Protein AF-A0A356KU82-F1 (afdb_monomer_lite)

Foldseek 3Di:
DDPDPPDDDDWDWPDWDADPFAIKTWTPDDPWDADDPNDATDWDDDPNWTFPGWHDDPPTIITDTGHD

pLDDT: mean 90.09, std 12.94, range [40.12, 98.5]

Sequence (68 aa):
MRVAADARFRARLVRAEPDAAGARVVLDRTLFYPTGGGQPTDLGQLGGVEVLEVVEEGEEVVHRLADP

Radius 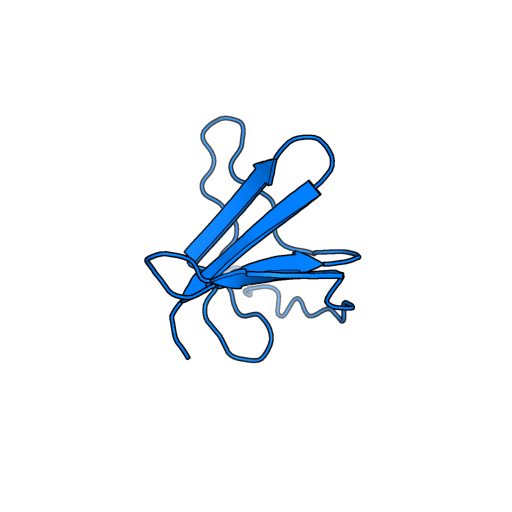of gyration: 12.06 Å; chains: 1; bounding box: 28×23×37 Å

Secondary structure (DSSP, 8-state):
-PPPP-------EEEEEEETTEEEEEESS-SPPPSBTTBPPP-EEETTEEEEEEEEETTEEEEEEE--

Structure (mmCIF, N/CA/C/O backbone):
data_AF-A0A356KU82-F1
#
_entry.id   AF-A0A356KU82-F1
#
loop_
_atom_site.group_PDB
_atom_site.id
_atom_site.type_symbol
_atom_site.label_atom_id
_atom_site.label_alt_id
_atom_site.label_comp_id
_atom_site.label_asym_id
_atom_site.label_entity_id
_atom_site.label_seq_id
_atom_site.pdbx_PDB_ins_code
_atom_site.Cartn_x
_atom_site.Cartn_y
_atom_site.Cartn_z
_atom_site.occupancy
_atom_site.B_iso_or_equiv
_atom_site.auth_seq_id
_atom_site.auth_comp_id
_atom_site.auth_asym_id
_atom_site.auth_atom_id
_atom_site.pdbx_PDB_model_num
ATOM 1 N N . MET A 1 1 ? 13.903 -3.601 -24.615 1.00 40.12 1 MET A N 1
ATOM 2 C CA . MET A 1 1 ? 12.552 -3.120 -24.262 1.00 40.12 1 MET A CA 1
ATOM 3 C C . MET A 1 1 ? 11.872 -4.219 -23.453 1.00 40.12 1 MET A C 1
ATOM 5 O O . MET A 1 1 ? 11.421 -5.190 -24.043 1.00 40.12 1 MET A O 1
ATOM 9 N N . ARG A 1 2 ? 11.934 -4.171 -22.114 1.00 46.50 2 ARG A N 1
ATOM 10 C CA . ARG A 1 2 ? 11.188 -5.123 -21.274 1.00 46.50 2 ARG A CA 1
AT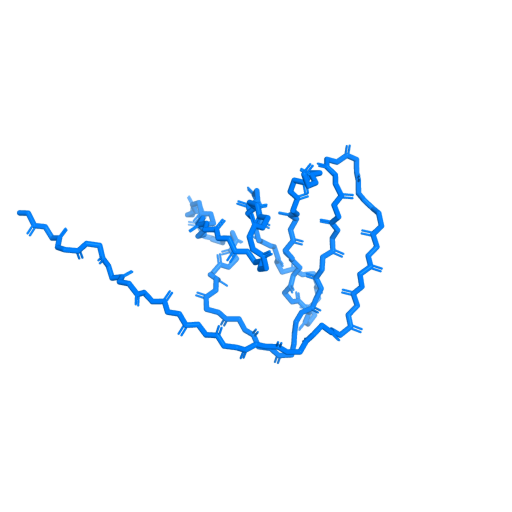OM 11 C C . ARG A 1 2 ? 9.768 -4.586 -21.141 1.00 46.50 2 ARG A C 1
ATOM 13 O O . ARG A 1 2 ? 9.590 -3.435 -20.763 1.00 46.50 2 ARG A O 1
ATOM 20 N N . VAL A 1 3 ? 8.798 -5.399 -21.537 1.00 47.25 3 VAL A N 1
ATOM 21 C CA . VAL A 1 3 ? 7.370 -5.130 -21.369 1.00 47.25 3 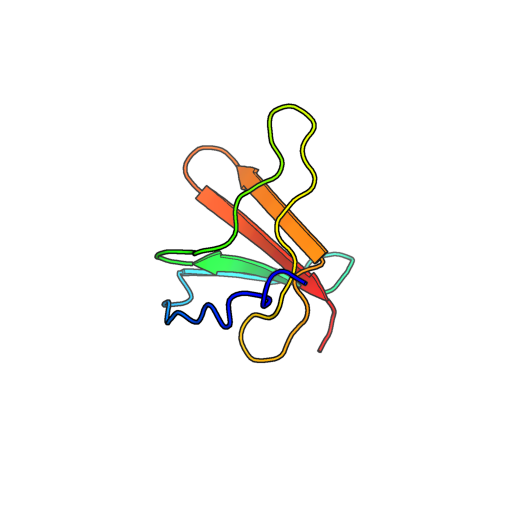VAL A CA 1
ATOM 22 C C . VAL A 1 3 ? 7.117 -4.963 -19.869 1.00 47.25 3 VAL A C 1
ATOM 24 O O . VAL A 1 3 ? 7.503 -5.840 -19.097 1.00 47.25 3 VAL A O 1
ATOM 27 N N . ALA A 1 4 ? 6.548 -3.830 -19.452 1.00 51.75 4 ALA A N 1
ATOM 28 C CA . ALA A 1 4 ? 6.054 -3.672 -18.090 1.00 51.75 4 ALA A CA 1
ATOM 29 C C . ALA A 1 4 ? 5.007 -4.766 -17.851 1.00 51.75 4 ALA A C 1
ATOM 31 O O . ALA A 1 4 ? 4.092 -4.931 -18.659 1.00 51.75 4 ALA A O 1
ATOM 32 N N . ALA A 1 5 ? 5.180 -5.568 -16.804 1.00 60.75 5 ALA A N 1
ATOM 33 C CA . ALA A 1 5 ? 4.207 -6.589 -16.461 1.00 60.75 5 ALA A CA 1
ATOM 34 C C . ALA A 1 5 ? 2.886 -5.894 -16.090 1.00 60.75 5 ALA A C 1
ATOM 36 O O . ALA A 1 5 ? 2.852 -5.124 -15.135 1.00 60.75 5 ALA A O 1
ATOM 37 N N . ASP A 1 6 ? 1.806 -6.159 -16.833 1.00 76.94 6 ASP A N 1
ATOM 38 C CA . ASP A 1 6 ? 0.435 -5.782 -16.449 1.00 76.94 6 ASP A CA 1
ATOM 39 C C . ASP A 1 6 ? -0.027 -6.720 -15.319 1.00 76.94 6 ASP A C 1
ATOM 41 O O . ASP A 1 6 ? -0.865 -7.608 -15.492 1.00 76.94 6 ASP A O 1
ATOM 45 N N . ALA A 1 7 ? 0.644 -6.611 -14.171 1.00 86.69 7 ALA A N 1
ATOM 46 C CA . ALA A 1 7 ? 0.359 -7.408 -12.996 1.00 86.69 7 ALA A CA 1
ATOM 47 C C . ALA A 1 7 ? -0.859 -6.812 -12.290 1.00 86.69 7 ALA A C 1
ATOM 49 O O . ALA A 1 7 ? -0.862 -5.658 -11.865 1.00 86.69 7 ALA A O 1
ATOM 50 N N . ARG A 1 8 ? -1.912 -7.620 -12.163 1.00 93.31 8 ARG A N 1
ATOM 51 C CA . ARG A 1 8 ? -3.145 -7.244 -11.473 1.00 93.31 8 ARG A CA 1
ATOM 52 C C . ARG A 1 8 ? -3.501 -8.301 -10.454 1.00 93.31 8 ARG A C 1
ATOM 54 O O . ARG A 1 8 ? -3.338 -9.495 -10.694 1.00 93.31 8 ARG A O 1
ATOM 61 N N . PHE A 1 9 ? -4.065 -7.854 -9.344 1.00 95.62 9 PHE A N 1
ATOM 62 C CA . PHE A 1 9 ? -4.596 -8.733 -8.317 1.00 95.62 9 PHE A CA 1
ATOM 63 C C . PHE A 1 9 ? -5.909 -8.190 -7.764 1.00 95.62 9 PHE A C 1
ATOM 65 O O . PHE A 1 9 ? -6.316 -7.062 -8.037 1.00 95.62 9 PHE A O 1
ATOM 72 N N . ARG A 1 10 ? -6.593 -9.035 -6.994 1.00 97.00 10 ARG A N 1
ATOM 73 C CA . ARG A 1 10 ? -7.732 -8.641 -6.165 1.00 97.00 10 ARG A CA 1
ATOM 74 C C . ARG A 1 10 ? -7.393 -8.937 -4.722 1.00 97.00 10 ARG A C 1
ATOM 76 O O . ARG A 1 10 ? -6.914 -10.034 -4.440 1.00 97.00 10 ARG A O 1
ATOM 83 N N . ALA A 1 11 ? -7.724 -8.025 -3.832 1.00 97.50 11 ALA A N 1
ATOM 84 C CA . ALA A 1 11 ? -7.562 -8.190 -2.400 1.00 97.50 11 ALA A CA 1
ATOM 85 C C . ALA A 1 11 ? -8.782 -7.630 -1.675 1.00 97.50 11 ALA A C 1
ATOM 87 O O . ALA A 1 11 ? -9.567 -6.866 -2.246 1.00 97.50 11 ALA A O 1
ATOM 88 N N . ARG A 1 12 ? -8.947 -8.040 -0.425 1.00 98.06 12 ARG A N 1
ATOM 89 C CA . ARG A 1 12 ? -9.922 -7.493 0.502 1.00 98.06 12 ARG A CA 1
ATOM 90 C C . ARG A 1 12 ? -9.237 -6.443 1.368 1.00 98.06 12 ARG A C 1
ATOM 92 O O . ARG A 1 12 ? -8.164 -6.686 1.913 1.00 98.06 12 ARG A O 1
ATOM 99 N N . LEU A 1 13 ? -9.902 -5.303 1.535 1.00 97.69 13 LEU A N 1
ATOM 100 C CA . LEU A 1 13 ? -9.511 -4.313 2.529 1.00 97.69 13 LEU A CA 1
ATOM 101 C C . LEU A 1 13 ? -9.719 -4.891 3.933 1.00 97.69 13 LEU A C 1
ATOM 103 O O . LEU A 1 13 ? -10.841 -5.259 4.292 1.00 97.69 13 LEU A O 1
ATOM 107 N N . VAL A 1 14 ? -8.639 -4.981 4.702 1.00 98.25 14 VAL A N 1
ATOM 108 C CA . VAL A 1 14 ? -8.657 -5.423 6.101 1.00 98.25 14 VAL A CA 1
ATOM 109 C C . VAL A 1 14 ? -8.826 -4.218 7.019 1.00 98.25 14 VAL A C 1
ATOM 111 O O . VAL A 1 14 ? -9.685 -4.234 7.900 1.00 98.25 14 VAL A O 1
ATOM 114 N N . ARG A 1 15 ? -8.049 -3.157 6.778 1.00 98.00 15 ARG A N 1
ATOM 115 C CA . ARG A 1 15 ? -8.041 -1.933 7.587 1.00 98.00 15 ARG A CA 1
ATOM 11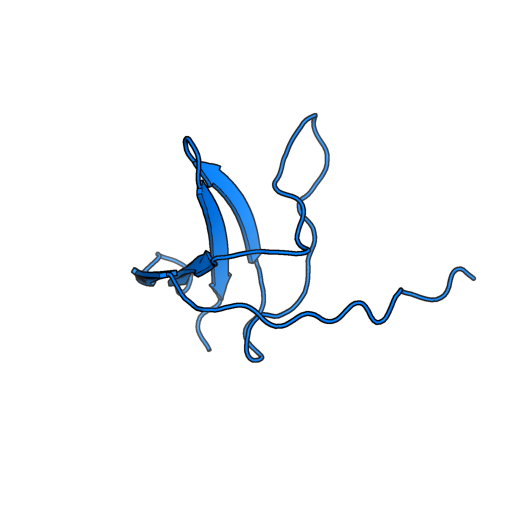6 C C . ARG A 1 15 ? -7.757 -0.718 6.711 1.00 98.00 15 ARG A C 1
ATOM 118 O O . ARG A 1 15 ? -6.995 -0.822 5.753 1.00 98.00 15 ARG A O 1
ATOM 125 N N . ALA A 1 16 ? -8.373 0.411 7.046 1.00 97.25 16 ALA A N 1
ATOM 126 C CA . ALA A 1 16 ? -8.095 1.706 6.439 1.00 97.25 16 ALA A CA 1
ATOM 127 C C . ALA A 1 16 ? -8.140 2.804 7.501 1.00 97.25 16 ALA A C 1
ATOM 129 O O . ALA A 1 16 ? -9.089 2.866 8.284 1.00 97.25 16 ALA A O 1
ATOM 130 N N . GLU A 1 17 ? -7.149 3.687 7.475 1.00 97.31 17 GLU A N 1
ATOM 131 C CA . GLU A 1 17 ? -7.071 4.881 8.313 1.00 97.31 17 GLU A CA 1
ATOM 132 C C . GLU A 1 17 ? -6.694 6.111 7.494 1.00 97.31 17 GLU A C 1
ATOM 134 O O . GLU A 1 17 ? -5.970 5.982 6.505 1.00 97.31 17 GLU A O 1
ATOM 139 N N . PRO A 1 18 ? -7.123 7.310 7.921 1.00 97.38 18 PRO A N 1
ATOM 140 C CA . PRO A 1 18 ? -6.592 8.557 7.388 1.00 97.38 18 PRO A CA 1
ATOM 141 C C . PRO A 1 18 ? -5.074 8.656 7.588 1.00 97.38 18 PRO A C 1
ATOM 143 O O . PRO A 1 18 ? -4.549 8.272 8.634 1.00 97.38 18 PRO A O 1
ATOM 146 N N . ASP A 1 19 ? -4.386 9.228 6.607 1.00 94.56 19 ASP A N 1
ATOM 147 C CA . ASP A 1 19 ? -2.966 9.573 6.659 1.00 94.56 19 ASP A CA 1
ATOM 148 C C . ASP A 1 19 ? -2.764 11.013 6.186 1.00 94.56 19 ASP A C 1
ATOM 150 O O . ASP A 1 19 ? -3.614 11.575 5.500 1.00 94.56 19 ASP A O 1
ATOM 154 N N . ALA A 1 20 ? -1.623 11.620 6.511 1.00 93.31 20 ALA A N 1
ATOM 155 C CA . ALA A 1 20 ? -1.343 13.004 6.121 1.00 93.31 20 ALA A CA 1
ATOM 156 C C . ALA A 1 20 ? -1.391 13.240 4.596 1.00 93.31 20 ALA A C 1
ATOM 158 O O . ALA A 1 20 ? -1.656 14.360 4.169 1.00 93.31 20 ALA A O 1
ATOM 159 N N . ALA A 1 21 ? -1.121 12.205 3.791 1.00 90.88 21 ALA A N 1
ATOM 160 C CA . ALA A 1 21 ? -1.134 12.272 2.329 1.00 90.88 21 ALA A CA 1
ATOM 161 C C . ALA A 1 21 ? -2.406 11.691 1.679 1.00 90.88 21 ALA A C 1
ATOM 163 O O . ALA A 1 21 ? -2.513 11.730 0.456 1.00 90.88 21 ALA A O 1
ATOM 164 N N . GLY A 1 22 ? -3.333 11.140 2.470 1.00 96.81 22 GLY A N 1
ATOM 165 C CA . GLY A 1 22 ? -4.502 10.413 1.979 1.00 96.81 22 GLY A CA 1
ATOM 166 C C . GLY A 1 22 ? -4.916 9.322 2.963 1.00 96.81 22 GLY A C 1
ATOM 167 O O . GLY A 1 22 ? -5.538 9.602 3.989 1.00 96.81 22 GLY A O 1
ATOM 168 N N . ALA A 1 23 ? -4.555 8.069 2.679 1.00 97.75 23 ALA A N 1
ATOM 169 C CA . ALA A 1 23 ? -4.940 6.929 3.515 1.00 97.75 23 ALA A CA 1
ATOM 170 C C . ALA A 1 23 ? -3.822 5.897 3.699 1.00 97.75 23 ALA A C 1
ATOM 172 O O . ALA A 1 23 ? -2.982 5.697 2.828 1.00 97.75 23 ALA A O 1
ATOM 173 N N . ARG A 1 24 ? -3.860 5.175 4.818 1.00 97.75 24 ARG A N 1
ATOM 174 C CA . ARG A 1 24 ? -3.083 3.955 5.068 1.00 97.75 24 ARG A CA 1
ATOM 175 C C . ARG A 1 24 ? -4.012 2.759 5.002 1.00 97.75 24 ARG A C 1
ATOM 177 O O . ARG A 1 24 ? -5.013 2.728 5.716 1.00 97.75 24 ARG A O 1
ATOM 184 N N . VAL A 1 25 ? -3.688 1.779 4.164 1.00 98.00 25 VAL A N 1
ATOM 185 C CA . VAL A 1 25 ? -4.521 0.588 3.974 1.00 98.00 25 VAL A CA 1
ATOM 186 C C . VAL A 1 25 ? -3.738 -0.706 4.160 1.00 98.00 25 VAL A C 1
ATOM 188 O O . VAL A 1 25 ? -2.617 -0.861 3.669 1.00 98.00 25 VAL A O 1
ATOM 191 N N . VAL A 1 26 ? -4.372 -1.659 4.837 1.00 98.19 26 VAL A N 1
ATOM 192 C CA . VAL A 1 26 ? -3.900 -3.039 4.982 1.00 98.19 26 VAL A CA 1
ATOM 193 C C . VAL A 1 26 ? -4.828 -3.945 4.186 1.00 98.19 26 VAL A C 1
ATOM 195 O O . VAL A 1 26 ? -6.058 -3.843 4.273 1.00 98.19 26 VAL A O 1
ATOM 198 N N . LEU A 1 27 ? -4.229 -4.827 3.393 1.00 98.50 27 LEU A N 1
ATOM 199 C CA . LEU A 1 27 ? -4.919 -5.786 2.538 1.00 98.50 27 LEU A CA 1
ATOM 200 C C . LEU A 1 27 ? -4.663 -7.210 3.032 1.00 98.50 27 LEU A C 1
ATOM 202 O O . LEU A 1 27 ? -3.630 -7.485 3.633 1.00 98.50 27 LEU A O 1
ATOM 206 N N . ASP A 1 28 ? -5.576 -8.133 2.730 1.00 97.81 28 ASP A N 1
ATOM 207 C CA . ASP A 1 28 ? -5.400 -9.560 3.047 1.00 97.81 28 ASP A CA 1
ATOM 208 C C . ASP A 1 28 ? -4.273 -10.226 2.236 1.00 97.81 28 ASP A C 1
ATOM 210 O O . ASP A 1 28 ? -3.751 -11.270 2.623 1.00 97.81 28 ASP A O 1
ATOM 214 N N . ARG A 1 29 ? -3.908 -9.628 1.099 1.00 97.06 29 ARG A N 1
ATOM 215 C CA . ARG A 1 29 ? -2.767 -9.995 0.254 1.00 97.06 29 ARG A CA 1
ATOM 216 C C . ARG A 1 29 ? -2.371 -8.825 -0.637 1.00 97.06 29 ARG A C 1
ATOM 218 O O . ARG A 1 29 ? -3.216 -8.002 -0.988 1.00 97.06 29 ARG A O 1
ATOM 225 N N . THR A 1 30 ? -1.117 -8.795 -1.071 1.00 96.12 30 THR A N 1
ATOM 226 C CA . THR A 1 30 ? -0.612 -7.756 -1.973 1.00 96.12 30 THR A CA 1
ATOM 227 C C . THR A 1 30 ? 0.426 -8.295 -2.953 1.00 96.12 30 THR A C 1
ATOM 229 O O . THR A 1 30 ? 1.097 -9.284 -2.664 1.00 96.12 30 THR A O 1
ATOM 232 N N . LEU A 1 31 ? 0.515 -7.672 -4.132 1.00 95.00 31 LEU A N 1
ATOM 233 C CA . LEU A 1 31 ? 1.638 -7.852 -5.061 1.00 95.00 31 LEU A CA 1
ATOM 234 C C . LEU A 1 31 ? 2.717 -6.775 -4.891 1.00 95.00 31 LEU A C 1
ATOM 236 O O . LEU A 1 31 ? 3.758 -6.891 -5.525 1.00 95.00 31 LEU A O 1
ATOM 240 N N . PHE A 1 32 ? 2.465 -5.742 -4.083 1.00 94.06 32 PHE A N 1
ATOM 241 C CA . PHE A 1 32 ? 3.418 -4.663 -3.864 1.00 94.06 32 PHE A CA 1
ATOM 242 C C . PHE A 1 32 ? 4.478 -5.087 -2.855 1.00 94.06 32 PHE A C 1
ATOM 244 O O . PHE A 1 32 ? 4.148 -5.478 -1.732 1.00 94.06 32 PHE A O 1
ATOM 251 N N . TYR A 1 33 ? 5.745 -4.978 -3.243 1.00 91.69 33 TYR A N 1
ATOM 252 C CA . TYR A 1 33 ? 6.856 -5.220 -2.345 1.00 91.69 33 TYR A CA 1
ATOM 253 C C . TYR A 1 33 ? 7.128 -3.983 -1.462 1.00 91.69 33 TYR A C 1
ATOM 255 O O . TYR A 1 33 ? 7.240 -2.856 -1.974 1.00 91.69 33 TYR A O 1
ATOM 263 N N . PRO A 1 34 ? 7.224 -4.165 -0.133 1.00 91.38 34 PRO A N 1
ATOM 264 C CA . PRO A 1 34 ? 7.525 -3.083 0.790 1.00 91.38 34 PRO A CA 1
ATOM 265 C C . PRO A 1 34 ? 8.967 -2.595 0.642 1.00 91.38 34 PRO A C 1
ATOM 267 O O . PRO A 1 34 ? 9.855 -3.302 0.165 1.00 91.38 34 PRO A O 1
ATOM 270 N N . THR A 1 35 ? 9.217 -1.369 1.092 1.00 84.19 35 THR A N 1
ATOM 271 C CA . THR A 1 35 ? 10.571 -0.815 1.164 1.00 84.19 35 THR A CA 1
ATOM 272 C C . THR A 1 35 ? 11.456 -1.698 2.048 1.00 84.19 35 THR A C 1
ATOM 274 O O . THR A 1 35 ? 11.139 -1.940 3.211 1.00 84.19 35 THR A O 1
ATOM 277 N N . GLY A 1 36 ? 12.598 -2.149 1.520 1.00 79.06 36 GLY A N 1
ATOM 278 C CA . GLY A 1 36 ? 13.522 -3.020 2.249 1.00 79.06 36 GLY A CA 1
ATOM 279 C C . GLY A 1 36 ? 14.870 -3.184 1.546 1.00 79.06 36 GLY A C 1
ATOM 280 O O . GLY A 1 36 ? 14.961 -3.162 0.320 1.00 79.06 3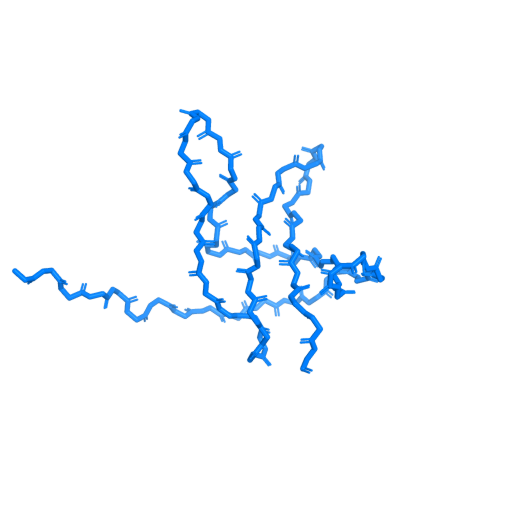6 GLY A O 1
ATOM 281 N N . GLY A 1 37 ? 15.957 -3.307 2.317 1.00 74.44 37 GLY A N 1
ATOM 282 C CA . GLY A 1 37 ? 17.307 -3.542 1.772 1.00 74.44 37 GLY A CA 1
ATOM 283 C C . GLY A 1 37 ? 17.869 -2.411 0.895 1.00 74.44 37 GLY A C 1
ATOM 284 O O . GLY A 1 37 ? 18.767 -2.652 0.091 1.00 74.44 37 GLY A O 1
ATOM 285 N N . GLY A 1 38 ? 17.333 -1.191 1.022 1.00 79.12 38 GLY A N 1
ATOM 286 C CA . GLY A 1 38 ? 17.709 -0.032 0.205 1.00 79.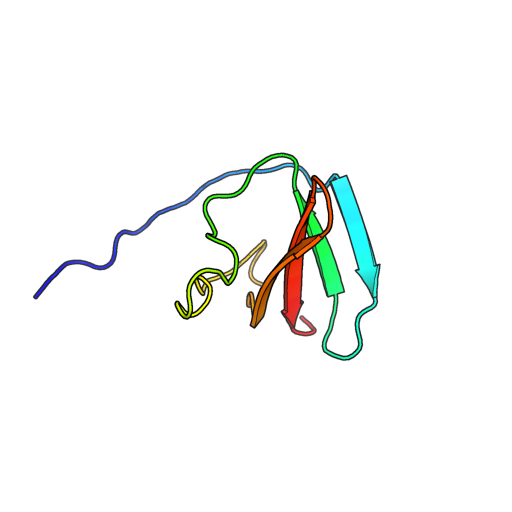12 38 GLY A CA 1
ATOM 287 C C . GLY A 1 38 ? 17.025 0.037 -1.165 1.00 79.12 38 GLY A C 1
ATOM 288 O O . GLY A 1 38 ? 17.358 0.921 -1.952 1.00 79.12 38 GLY A O 1
ATOM 289 N N . GLN A 1 39 ? 16.088 -0.870 -1.464 1.00 80.94 39 GLN A N 1
ATOM 290 C CA . GLN A 1 39 ? 15.267 -0.790 -2.670 1.00 80.94 39 GLN A CA 1
ATOM 291 C C . GLN A 1 39 ? 14.044 0.113 -2.441 1.00 80.94 39 GLN A C 1
ATOM 293 O O . GLN A 1 39 ? 13.435 0.034 -1.369 1.00 80.94 39 GLN A O 1
ATOM 298 N N . PRO A 1 40 ? 13.672 0.948 -3.429 1.00 83.69 40 PRO A N 1
ATOM 299 C CA . PRO A 1 40 ? 12.388 1.640 -3.433 1.00 83.69 40 PRO A CA 1
ATOM 300 C C . PRO A 1 40 ? 11.224 0.647 -3.405 1.00 83.69 40 PRO A C 1
ATOM 302 O O . PRO A 1 40 ? 11.351 -0.477 -3.889 1.00 83.69 40 PRO A O 1
ATOM 305 N N . THR A 1 41 ? 10.087 1.086 -2.877 1.00 87.50 41 THR A N 1
ATOM 306 C CA . THR A 1 41 ? 8.837 0.326 -2.941 1.00 87.50 41 THR A CA 1
ATOM 307 C C . THR A 1 41 ? 8.326 0.166 -4.376 1.00 87.50 41 THR A C 1
ATOM 309 O O . THR A 1 41 ? 8.646 0.970 -5.260 1.00 87.50 41 THR A O 1
ATOM 312 N N . ASP A 1 42 ? 7.494 -0.850 -4.598 1.00 87.19 42 ASP A N 1
ATOM 313 C CA . ASP A 1 42 ? 6.709 -0.948 -5.823 1.00 87.19 42 ASP A CA 1
ATOM 314 C C . ASP A 1 42 ? 5.662 0.175 -5.895 1.00 87.19 42 ASP A C 1
ATOM 316 O O . ASP A 1 42 ? 4.982 0.488 -4.918 1.00 87.19 42 ASP A O 1
ATOM 320 N N . LEU A 1 43 ? 5.493 0.748 -7.090 1.00 90.00 43 LEU A N 1
ATOM 321 C CA . LEU A 1 43 ? 4.495 1.782 -7.374 1.00 90.00 43 LEU A CA 1
ATOM 322 C C . LEU A 1 43 ? 3.375 1.239 -8.266 1.00 90.00 43 LEU A C 1
ATOM 324 O O . LEU A 1 43 ? 3.567 0.308 -9.051 1.00 90.00 43 LEU A O 1
ATOM 328 N N . GLY A 1 44 ? 2.188 1.832 -8.157 1.00 94.31 44 GLY A N 1
ATOM 329 C CA . GLY A 1 44 ? 0.997 1.394 -8.881 1.00 94.31 44 GLY A CA 1
ATOM 330 C C . GLY A 1 44 ? -0.272 2.013 -8.311 1.00 94.31 44 GLY A C 1
ATOM 331 O O . GLY A 1 44 ? -0.240 3.108 -7.754 1.00 94.31 44 GLY A O 1
ATOM 332 N N . GLN A 1 45 ? -1.400 1.319 -8.462 1.00 96.00 45 GLN A N 1
ATOM 333 C CA . GLN A 1 45 ? -2.691 1.807 -7.979 1.00 96.00 45 GLN A CA 1
ATOM 334 C C . GLN A 1 45 ? -3.483 0.723 -7.249 1.00 96.00 45 GLN A C 1
ATOM 336 O O . GLN A 1 45 ? -3.521 -0.435 -7.673 1.00 96.00 45 GLN A O 1
ATOM 341 N N . LEU A 1 46 ? -4.188 1.130 -6.195 1.00 96.56 46 LEU A N 1
ATOM 342 C CA . LEU A 1 46 ? -5.184 0.334 -5.484 1.00 96.56 46 LEU A CA 1
ATOM 343 C C . LEU A 1 46 ? -6.547 1.010 -5.628 1.00 96.56 46 LEU A C 1
ATOM 345 O O . LEU A 1 46 ? -6.740 2.144 -5.211 1.00 96.56 46 LEU A O 1
ATOM 349 N N . GLY A 1 47 ? -7.502 0.332 -6.271 1.00 94.81 47 GLY A N 1
ATOM 350 C CA . GLY A 1 47 ? -8.838 0.901 -6.494 1.00 94.81 47 GLY A CA 1
ATOM 351 C C . GLY A 1 47 ? -8.858 2.177 -7.349 1.00 94.81 47 GLY A C 1
ATOM 352 O O . GLY A 1 47 ? -9.830 2.918 -7.285 1.00 94.81 47 GLY A O 1
ATOM 353 N N . GLY A 1 48 ? -7.808 2.431 -8.138 1.00 95.94 48 GLY A N 1
ATOM 354 C CA . GLY A 1 48 ? -7.638 3.659 -8.924 1.00 95.94 48 GLY A CA 1
ATOM 355 C C . GLY A 1 48 ? -6.881 4.780 -8.204 1.00 95.94 48 GLY A C 1
ATOM 356 O O . GLY A 1 48 ? -6.576 5.784 -8.835 1.00 95.94 48 GLY A O 1
ATOM 357 N N . VAL A 1 49 ? -6.535 4.597 -6.926 1.00 97.31 49 VAL A N 1
ATOM 358 C CA . VAL A 1 49 ? -5.763 5.560 -6.128 1.00 97.31 49 VAL A CA 1
ATOM 359 C C . VAL A 1 49 ? -4.283 5.187 -6.155 1.00 97.31 49 VAL A C 1
ATOM 361 O O . VAL A 1 49 ? -3.939 4.006 -6.064 1.00 97.31 49 VAL A O 1
ATOM 364 N N . GLU A 1 50 ? -3.410 6.181 -6.300 1.00 97.19 50 GLU A N 1
ATOM 365 C CA . GLU A 1 50 ? -1.959 5.991 -6.367 1.00 97.19 50 GLU A CA 1
ATOM 366 C C . GLU A 1 50 ? -1.386 5.452 -5.050 1.00 97.19 50 GLU A C 1
ATOM 368 O O . GLU A 1 50 ? -1.700 5.952 -3.968 1.00 97.19 50 GLU A O 1
ATOM 373 N N . VAL A 1 51 ? -0.525 4.436 -5.155 1.00 96.75 51 VAL A N 1
ATOM 374 C CA . VAL A 1 51 ? 0.300 3.946 -4.046 1.00 96.75 51 VAL A CA 1
ATOM 375 C C . VAL A 1 51 ? 1.562 4.798 -3.980 1.00 96.75 51 VAL A C 1
ATOM 377 O O . VAL A 1 51 ? 2.372 4.777 -4.903 1.00 96.75 51 VAL A O 1
ATOM 380 N N . LEU A 1 52 ? 1.720 5.529 -2.881 1.00 95.62 52 LEU A N 1
ATOM 381 C CA . LEU A 1 52 ? 2.868 6.398 -2.625 1.00 95.62 52 LEU A CA 1
ATOM 382 C C . LEU A 1 52 ? 4.028 5.632 -1.989 1.00 95.62 52 LEU A C 1
ATOM 384 O O . LEU A 1 52 ? 5.192 5.934 -2.239 1.00 95.62 52 LEU A O 1
ATOM 388 N N . GLU A 1 53 ? 3.704 4.669 -1.127 1.00 95.25 53 GLU A N 1
ATOM 389 C CA . GLU A 1 53 ? 4.684 3.925 -0.346 1.00 95.25 53 GLU A CA 1
ATOM 390 C C . GLU A 1 53 ? 4.086 2.609 0.155 1.00 95.25 53 GLU A C 1
ATOM 392 O O . GLU A 1 53 ? 2.910 2.564 0.527 1.00 95.25 53 GLU A O 1
ATOM 397 N N . VAL A 1 54 ? 4.897 1.554 0.224 1.00 95.94 54 VAL A N 1
ATOM 398 C CA . VAL A 1 54 ? 4.551 0.315 0.929 1.00 95.94 54 VAL A CA 1
ATOM 399 C C . VAL A 1 54 ? 5.617 0.018 1.976 1.00 95.94 54 VAL A C 1
ATOM 401 O O . VAL A 1 54 ? 6.818 0.051 1.687 1.00 95.94 54 VAL A O 1
ATOM 404 N N . VAL A 1 55 ? 5.181 -0.250 3.205 1.00 93.94 55 VAL A N 1
ATOM 405 C CA . VAL A 1 55 ? 6.047 -0.495 4.367 1.00 93.94 55 VAL A CA 1
ATOM 406 C C . VAL A 1 55 ? 5.590 -1.734 5.132 1.00 93.94 55 VAL A C 1
ATOM 408 O O . VAL A 1 55 ? 4.403 -2.059 5.148 1.00 93.94 55 VAL A O 1
ATOM 411 N N . GLU A 1 56 ? 6.535 -2.418 5.775 1.00 93.69 56 GLU A N 1
ATOM 412 C CA . GLU A 1 56 ? 6.231 -3.457 6.764 1.00 93.69 56 GLU A CA 1
ATOM 413 C C . GLU A 1 56 ? 6.148 -2.828 8.155 1.00 93.69 56 GLU A C 1
ATOM 415 O O . GLU A 1 56 ? 7.089 -2.177 8.613 1.00 93.69 56 GLU A O 1
ATOM 420 N N . GLU A 1 57 ? 5.027 -3.044 8.840 1.00 92.88 57 GLU A N 1
ATOM 421 C CA . GLU A 1 57 ? 4.821 -2.632 10.226 1.00 92.88 57 GLU A CA 1
ATOM 422 C C . GLU A 1 57 ? 4.414 -3.846 11.059 1.00 92.88 57 GLU A C 1
ATOM 424 O O . GLU A 1 57 ? 3.259 -4.270 11.084 1.00 92.88 57 GLU A O 1
ATOM 429 N N . GLY A 1 58 ? 5.394 -4.440 11.742 1.00 92.50 58 GLY A N 1
ATOM 430 C CA . GLY A 1 58 ? 5.184 -5.697 12.455 1.00 92.50 58 GLY A CA 1
ATOM 431 C C . GLY A 1 58 ? 4.914 -6.841 11.478 1.00 92.50 58 GLY A C 1
ATOM 432 O O . GLY A 1 58 ? 5.787 -7.197 10.695 1.00 92.50 58 GLY A O 1
ATOM 433 N N . GLU A 1 59 ? 3.719 -7.425 11.550 1.00 92.06 59 GLU A N 1
ATOM 434 C CA . GLU A 1 59 ? 3.285 -8.525 10.672 1.00 92.06 59 GLU A CA 1
ATOM 435 C C . GLU A 1 59 ? 2.420 -8.039 9.493 1.00 92.06 59 GLU A C 1
ATOM 437 O O . GLU A 1 59 ? 1.981 -8.846 8.672 1.00 92.06 59 GLU A O 1
ATOM 442 N N . GLU A 1 60 ? 2.154 -6.732 9.400 1.00 94.75 60 GLU A N 1
ATOM 443 C CA . GLU A 1 60 ? 1.285 -6.147 8.379 1.00 94.75 60 GLU A CA 1
ATOM 444 C C . GLU A 1 60 ? 2.083 -5.443 7.277 1.00 94.75 60 GLU A C 1
ATOM 446 O O . GLU A 1 60 ? 3.097 -4.788 7.526 1.00 94.75 60 GLU A O 1
ATOM 451 N N . VAL A 1 61 ? 1.564 -5.522 6.048 1.00 96.31 61 VAL A N 1
ATOM 452 C CA . VAL A 1 61 ? 2.023 -4.701 4.923 1.00 96.31 61 VAL A CA 1
ATOM 453 C C . VAL A 1 61 ? 1.059 -3.532 4.746 1.00 96.31 61 VAL A C 1
ATOM 455 O O . VAL A 1 61 ? -0.111 -3.714 4.387 1.00 96.31 61 VAL A O 1
ATOM 458 N N . VAL A 1 62 ? 1.559 -2.325 4.998 1.00 96.94 62 VAL A N 1
ATOM 459 C CA . VAL A 1 62 ? 0.792 -1.079 4.960 1.00 96.94 62 VAL A CA 1
ATOM 460 C C . VAL A 1 62 ? 1.082 -0.343 3.659 1.00 96.94 62 VAL A C 1
ATOM 462 O O . VAL A 1 62 ? 2.237 -0.096 3.319 1.00 96.94 62 VAL A O 1
ATOM 465 N N . HIS A 1 63 ? 0.025 0.047 2.949 1.00 97.44 63 HIS A N 1
ATOM 466 C CA . HIS A 1 63 ? 0.111 0.827 1.716 1.00 97.44 63 HIS A CA 1
ATOM 467 C C . HIS A 1 63 ? -0.357 2.250 2.016 1.00 97.44 63 HIS A C 1
ATOM 469 O O . HIS A 1 63 ? -1.495 2.448 2.449 1.00 97.44 63 HIS A O 1
ATOM 475 N N . ARG A 1 64 ? 0.504 3.240 1.791 1.00 97.25 64 ARG A N 1
ATOM 476 C CA . ARG A 1 64 ? 0.138 4.657 1.847 1.00 97.25 64 ARG A CA 1
ATOM 477 C C . ARG A 1 64 ? -0.358 5.089 0.480 1.00 97.25 64 ARG A C 1
ATOM 479 O O . ARG A 1 64 ? 0.343 4.934 -0.517 1.00 97.25 64 ARG A O 1
ATOM 486 N N . LEU A 1 65 ? -1.575 5.603 0.450 1.00 97.62 65 LEU A N 1
ATOM 487 C CA . LEU A 1 65 ? -2.278 6.043 -0.741 1.00 97.62 65 LEU A CA 1
ATOM 488 C C . LEU A 1 65 ? -2.396 7.562 -0.755 1.00 97.62 65 LEU A C 1
ATOM 490 O O . LEU A 1 65 ? -2.541 8.179 0.305 1.00 97.62 65 LEU A O 1
ATOM 494 N N . ALA A 1 66 ? -2.375 8.135 -1.955 1.00 97.75 66 ALA A N 1
ATOM 495 C CA . ALA A 1 66 ? -2.734 9.530 -2.164 1.00 97.75 66 ALA A CA 1
ATOM 496 C C . ALA A 1 66 ? -4.208 9.792 -1.806 1.00 97.75 66 ALA A C 1
ATOM 498 O O . ALA A 1 66 ? -5.022 8.867 -1.726 1.00 97.75 66 ALA A O 1
ATOM 499 N N . ASP A 1 67 ? -4.555 11.059 -1.600 1.00 93.56 67 ASP A N 1
ATOM 500 C CA . ASP A 1 67 ? -5.952 11.496 -1.598 1.00 93.56 67 ASP A CA 1
ATOM 501 C C . ASP A 1 67 ? -6.573 11.232 -2.997 1.00 93.56 67 ASP A C 1
ATOM 503 O O . ASP A 1 67 ? -5.862 11.419 -3.993 1.00 93.56 67 ASP A O 1
ATOM 507 N N . PRO A 1 68 ? -7.823 10.730 -3.097 1.00 81.56 68 PRO A N 1
ATOM 508 C CA . PRO A 1 68 ? -8.462 10.377 -4.371 1.00 81.56 68 PRO A CA 1
ATOM 509 C C . PRO A 1 68 ? -8.579 11.495 -5.418 1.00 81.56 68 PRO A C 1
ATOM 511 O O . PRO A 1 68 ? -8.799 12.672 -5.054 1.00 81.56 68 PRO A O 1
#